Protein AF-A0A3C0YNE7-F1 (afdb_monomer)

Mean predicted aligned error: 3.69 Å

Sequence (50 aa):
NSETDFCAKNEDFLKYANELVTAINEKNPSNIEALTNLTMLSGNAEDIRA

Solvent-accessible surface area (backbone atoms only — not comparable to full-atom values): 3088 Å² total; per-residue (Å²): 140,63,98,43,70,72,56,57,67,32,66,68,52,47,49,49,53,53,48,48,53,51,42,41,72,76,65,60,57,91,46,69,73,52,44,51,69,32,72,42,99,91,41,44,50,54,75,70,68,111

Foldseek 3Di:
DDPDPVCCPDPLNVVLVVQLVVQCVVVVDPDDVSSQQGATPVGGSVVSVD

Nearest PDB structures (foldseek):
  7vmx-assembly1_A  TM=9.377E-01  e=9.443E-02  Mycobacterium tuberculosis

pLDDT: mean 88.43, std 7.38, range [60.09, 94.69]

Secondary structure (DSSP, 8-state):
--SSHHHHT-HHHHHHHHHHHHHHHHH--SSHHHHHT-EETTEETTTTT-

Radius of gyration: 10.99 Å; Cα contacts (8 Å, |Δi|>4): 39; chains: 1; bounding box: 26×19×22 Å

Structure (mmCIF, N/CA/C/O backbone):
data_AF-A0A3C0YNE7-F1
#
_entry.id   AF-A0A3C0YNE7-F1
#
loop_
_atom_site.group_PDB
_atom_site.id
_atom_site.type_symbol
_atom_site.label_atom_id
_atom_site.label_alt_id
_atom_site.label_comp_id
_atom_site.label_asym_id
_atom_site.label_entity_id
_atom_site.label_seq_id
_atom_site.pdbx_PDB_ins_code
_atom_site.Cartn_x
_atom_site.Cartn_y
_atom_site.Cartn_z
_atom_site.occupancy
_atom_site.B_iso_or_equiv
_atom_site.auth_seq_id
_atom_site.auth_comp_id
_atom_site.auth_asym_id
_atom_site.auth_atom_id
_at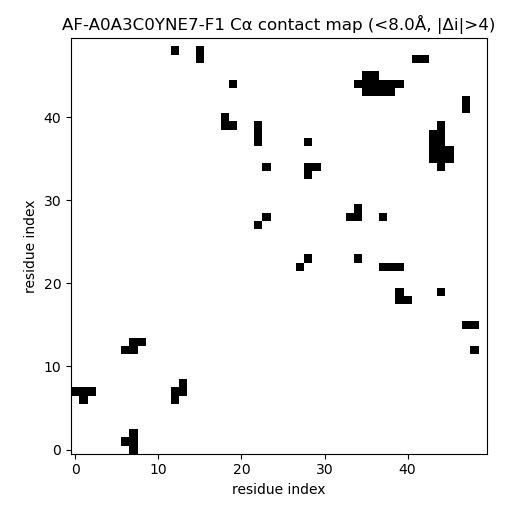om_site.pdbx_PDB_model_num
ATOM 1 N N . ASN A 1 1 ? 3.549 -3.322 -1.444 1.00 86.38 1 ASN A N 1
ATOM 2 C CA . ASN A 1 1 ? 4.464 -4.231 -2.174 1.00 86.38 1 ASN A CA 1
ATOM 3 C C . ASN A 1 1 ? 4.922 -3.496 -3.425 1.00 86.38 1 ASN A C 1
ATOM 5 O O . ASN A 1 1 ? 4.177 -2.635 -3.880 1.00 86.38 1 ASN A O 1
ATOM 9 N N . SER A 1 2 ? 6.119 -3.780 -3.921 1.00 89.50 2 SER A N 1
ATOM 10 C CA . SER A 1 2 ? 6.672 -3.196 -5.144 1.00 89.50 2 SER A CA 1
ATOM 11 C C . SER A 1 2 ? 7.269 -4.309 -6.004 1.00 89.50 2 SER A C 1
ATOM 13 O O . SER A 1 2 ? 7.702 -5.333 -5.476 1.00 89.50 2 SER A O 1
ATOM 15 N N . GLU A 1 3 ? 7.304 -4.102 -7.319 1.00 91.69 3 GLU A N 1
ATOM 16 C CA . GLU A 1 3 ? 7.811 -5.096 -8.274 1.00 91.69 3 GLU A CA 1
ATOM 17 C C . GLU A 1 3 ? 9.331 -5.300 -8.164 1.00 91.69 3 GLU A C 1
ATOM 19 O O . GLU A 1 3 ? 9.828 -6.412 -8.326 1.00 91.69 3 GLU A O 1
ATOM 24 N N . THR A 1 4 ? 10.078 -4.238 -7.840 1.00 94.06 4 THR A N 1
ATOM 25 C CA . THR A 1 4 ? 11.543 -4.274 -7.707 1.00 94.06 4 THR A CA 1
ATOM 26 C C . THR A 1 4 ? 12.029 -3.524 -6.466 1.00 94.06 4 THR A C 1
ATOM 28 O O . THR A 1 4 ? 11.298 -2.717 -5.879 1.00 94.06 4 THR A O 1
ATOM 31 N N . ASP A 1 5 ? 13.286 -3.765 -6.072 1.00 92.56 5 ASP A N 1
ATOM 32 C CA . ASP A 1 5 ? 13.930 -3.023 -4.980 1.00 92.56 5 ASP A CA 1
ATOM 33 C C . ASP A 1 5 ? 14.210 -1.558 -5.357 1.00 92.56 5 ASP A C 1
ATOM 35 O O . ASP A 1 5 ? 14.093 -0.677 -4.505 1.00 92.56 5 ASP A O 1
ATOM 39 N N . PHE A 1 6 ? 14.474 -1.282 -6.640 1.00 91.44 6 PHE A N 1
ATOM 40 C CA . PHE A 1 6 ? 14.593 0.084 -7.153 1.00 91.44 6 PHE A CA 1
ATOM 41 C C . PHE A 1 6 ? 13.294 0.870 -6.943 1.00 91.44 6 PHE A C 1
ATOM 43 O O . PHE A 1 6 ? 13.334 1.999 -6.458 1.00 91.44 6 PHE A O 1
ATOM 50 N N . CYS A 1 7 ? 12.138 0.256 -7.225 1.00 90.25 7 CYS A N 1
ATOM 51 C CA . CYS A 1 7 ? 10.832 0.856 -6.942 1.00 90.25 7 CYS A CA 1
ATOM 52 C C . CYS A 1 7 ? 10.595 1.023 -5.433 1.00 90.25 7 CYS A C 1
ATOM 54 O O . CYS A 1 7 ? 10.070 2.045 -5.010 1.00 90.25 7 CYS A O 1
ATOM 56 N N . ALA A 1 8 ? 11.016 0.054 -4.610 1.00 92.06 8 ALA A N 1
ATOM 57 C CA . ALA A 1 8 ? 10.819 0.093 -3.156 1.00 92.06 8 ALA A CA 1
ATOM 58 C C . ALA A 1 8 ? 11.575 1.240 -2.461 1.00 92.06 8 ALA A C 1
ATOM 60 O O . ALA A 1 8 ? 11.186 1.673 -1.378 1.00 92.06 8 ALA A O 1
ATOM 61 N N . LYS A 1 9 ? 12.689 1.680 -3.054 1.00 92.62 9 LYS A N 1
ATOM 62 C CA . LYS A 1 9 ? 13.579 2.718 -2.513 1.00 92.62 9 LYS A CA 1
ATOM 63 C C . LYS A 1 9 ? 13.341 4.099 -3.121 1.00 92.62 9 LYS A C 1
ATOM 65 O O . LYS A 1 9 ? 13.993 5.051 -2.704 1.00 92.62 9 LYS A O 1
ATOM 70 N N . ASN A 1 10 ? 12.455 4.204 -4.111 1.00 93.00 10 ASN A N 1
ATOM 71 C CA . ASN A 1 10 ? 12.095 5.477 -4.718 1.00 93.00 10 ASN A CA 1
ATOM 72 C C . ASN A 1 10 ? 11.444 6.403 -3.668 1.00 93.00 10 ASN A C 1
ATOM 74 O O . ASN A 1 10 ? 10.648 5.954 -2.841 1.00 93.00 10 ASN A O 1
AT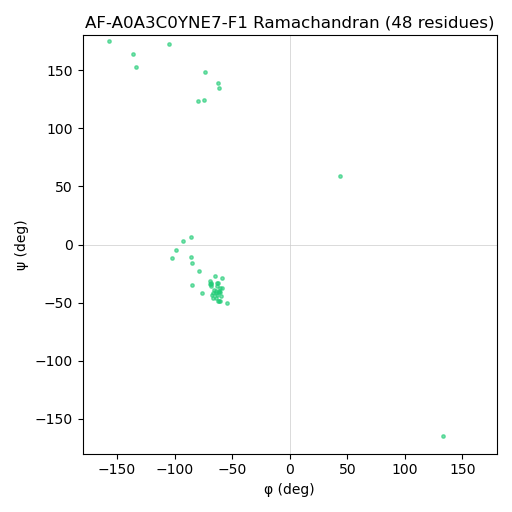OM 78 N N . GLU A 1 11 ? 11.793 7.691 -3.696 1.00 93.62 11 GLU A N 1
ATOM 79 C CA . GLU A 1 11 ? 11.338 8.673 -2.703 1.00 93.62 11 GLU A CA 1
ATOM 80 C C . GLU A 1 11 ? 9.812 8.834 -2.673 1.00 93.62 11 GLU A C 1
ATOM 82 O O . GLU A 1 11 ? 9.236 8.927 -1.589 1.00 93.62 11 GLU A O 1
ATOM 87 N N . ASP A 1 12 ? 9.147 8.784 -3.828 1.00 90.44 12 ASP A N 1
ATOM 88 C CA . ASP A 1 12 ? 7.689 8.878 -3.928 1.00 90.44 12 ASP A CA 1
ATOM 89 C C . ASP A 1 12 ? 7.018 7.651 -3.302 1.00 90.44 12 ASP A C 1
ATOM 91 O O . ASP A 1 12 ? 6.065 7.783 -2.531 1.00 90.44 12 ASP A O 1
ATOM 95 N N . PHE A 1 13 ? 7.568 6.455 -3.541 1.00 91.62 13 PHE A N 1
ATOM 96 C CA . PHE A 1 13 ? 7.073 5.222 -2.923 1.00 91.62 13 PHE A CA 1
ATOM 97 C C . PHE A 1 13 ? 7.226 5.252 -1.396 1.00 91.62 13 PHE A C 1
ATOM 99 O O . PHE A 1 13 ? 6.305 4.890 -0.657 1.00 91.62 13 PHE A O 1
ATOM 106 N N . LEU A 1 14 ? 8.381 5.712 -0.906 1.00 93.19 14 LEU A N 1
ATOM 107 C CA . LEU A 1 14 ? 8.628 5.861 0.527 1.00 93.19 14 LEU A CA 1
ATOM 108 C C . LEU A 1 14 ? 7.689 6.901 1.145 1.00 93.19 14 LEU A C 1
ATOM 110 O O . LEU A 1 14 ? 7.158 6.672 2.234 1.00 93.19 14 LEU A O 1
ATOM 114 N N . LYS A 1 15 ? 7.450 8.024 0.464 1.00 92.50 15 LYS A N 1
ATOM 115 C CA . LYS A 1 15 ? 6.517 9.057 0.918 1.00 92.50 15 LYS A CA 1
ATOM 116 C C . LYS A 1 15 ? 5.094 8.511 1.021 1.00 92.50 15 LYS A C 1
ATOM 118 O O . LYS A 1 15 ? 4.480 8.635 2.080 1.00 92.50 15 LYS A O 1
ATOM 123 N N . TYR A 1 16 ? 4.617 7.831 -0.020 1.00 92.50 16 TYR A N 1
ATOM 124 C CA . TYR A 1 16 ? 3.318 7.162 -0.021 1.00 92.50 16 TYR A CA 1
A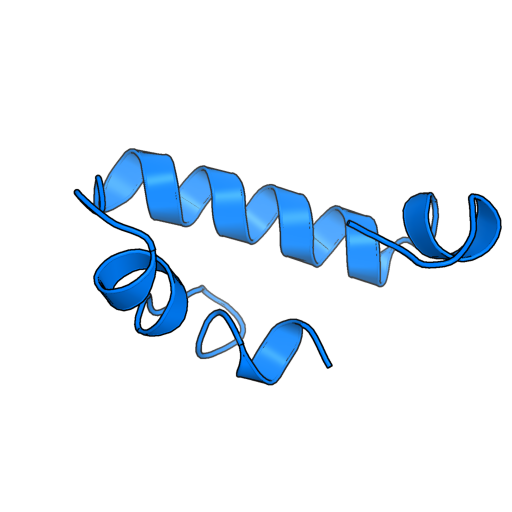TOM 125 C C . TYR A 1 16 ? 3.172 6.194 1.161 1.00 92.50 16 TYR A C 1
ATOM 127 O O . TYR A 1 16 ? 2.207 6.279 1.921 1.00 92.50 16 TYR A O 1
ATOM 135 N N . ALA A 1 17 ? 4.150 5.307 1.367 1.00 93.50 17 ALA A N 1
ATOM 136 C CA . ALA A 1 17 ? 4.092 4.317 2.439 1.00 93.50 17 ALA A CA 1
ATOM 137 C C . ALA A 1 17 ? 4.039 4.962 3.837 1.00 93.50 17 ALA A C 1
ATOM 139 O O . ALA A 1 17 ? 3.283 4.508 4.697 1.00 93.50 17 ALA A O 1
ATOM 140 N N . ASN A 1 18 ? 4.803 6.036 4.063 1.00 94.00 18 ASN A N 1
ATOM 141 C CA . ASN A 1 18 ? 4.792 6.765 5.335 1.00 94.00 18 ASN A CA 1
ATOM 142 C C . ASN A 1 18 ? 3.459 7.487 5.583 1.00 94.00 18 ASN A C 1
ATOM 144 O O . ASN A 1 18 ? 2.915 7.427 6.691 1.00 94.00 18 ASN A O 1
ATOM 148 N N . GLU A 1 19 ? 2.907 8.142 4.559 1.00 93.06 19 GLU A N 1
ATOM 149 C CA . GLU A 1 19 ? 1.586 8.769 4.656 1.00 93.06 19 GLU A CA 1
ATOM 150 C C . GLU A 1 19 ? 0.501 7.719 4.938 1.00 93.06 19 GLU A C 1
ATOM 152 O O . GLU A 1 19 ? -0.371 7.946 5.778 1.00 93.06 19 GLU A O 1
ATOM 157 N N . LEU A 1 20 ? 0.578 6.548 4.296 1.00 93.06 20 LEU A N 1
ATOM 158 C CA . LEU A 1 20 ? -0.398 5.476 4.475 1.00 93.06 20 LEU A CA 1
ATOM 159 C C . LEU A 1 20 ? -0.372 4.946 5.912 1.00 93.06 20 LEU A C 1
ATOM 161 O O . LEU A 1 20 ? -1.422 4.811 6.533 1.00 93.06 20 LEU A O 1
ATOM 165 N N . VAL A 1 21 ? 0.817 4.699 6.473 1.00 94.00 21 VAL A N 1
ATOM 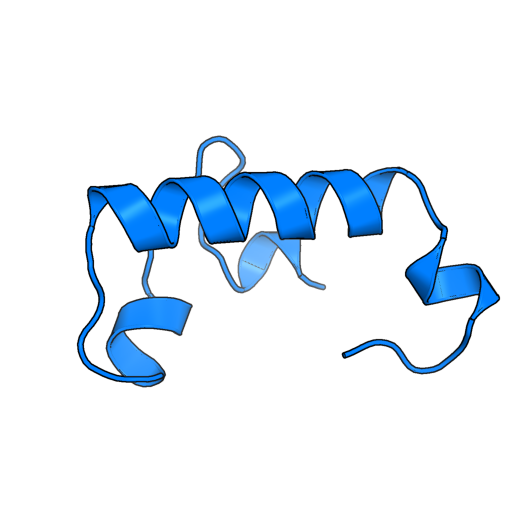166 C CA . VAL A 1 21 ? 0.971 4.259 7.873 1.00 94.00 21 VAL A CA 1
ATOM 167 C C . VAL A 1 21 ? 0.406 5.289 8.849 1.00 94.00 21 VAL A C 1
ATOM 169 O O . VAL A 1 21 ? -0.272 4.919 9.808 1.00 94.00 21 VAL A O 1
ATOM 172 N N . THR A 1 22 ? 0.642 6.576 8.597 1.00 93.88 22 THR A N 1
ATOM 173 C CA . THR A 1 22 ? 0.094 7.659 9.427 1.00 93.88 22 THR A CA 1
ATOM 174 C C . THR A 1 22 ? -1.432 7.623 9.407 1.00 93.88 22 THR A C 1
ATOM 176 O O . THR A 1 22 ? -2.075 7.587 10.454 1.00 93.88 22 THR A O 1
ATOM 179 N N . ALA A 1 23 ? -2.015 7.524 8.215 1.00 91.75 23 ALA A N 1
ATOM 180 C CA . ALA A 1 23 ? -3.456 7.526 8.036 1.00 91.75 23 ALA A CA 1
ATOM 181 C C . ALA A 1 23 ? -4.124 6.246 8.596 1.00 91.75 23 ALA A C 1
ATOM 183 O O . ALA A 1 23 ? -5.227 6.316 9.143 1.00 91.75 23 ALA A O 1
ATOM 184 N N . ILE A 1 24 ? -3.445 5.091 8.541 1.00 94.38 24 ILE A N 1
ATOM 185 C CA . ILE A 1 24 ? -3.863 3.851 9.221 1.00 94.38 24 ILE A CA 1
ATOM 186 C C . ILE A 1 24 ? -3.899 4.047 10.734 1.00 94.38 24 ILE A C 1
ATOM 188 O O . ILE A 1 24 ? -4.893 3.693 11.361 1.00 94.38 24 ILE A O 1
ATOM 192 N N . ASN A 1 25 ? -2.841 4.606 11.325 1.00 94.62 25 ASN A N 1
ATOM 193 C CA . ASN A 1 25 ? -2.769 4.797 12.774 1.00 94.62 25 ASN A CA 1
ATOM 194 C C . ASN A 1 25 ? -3.857 5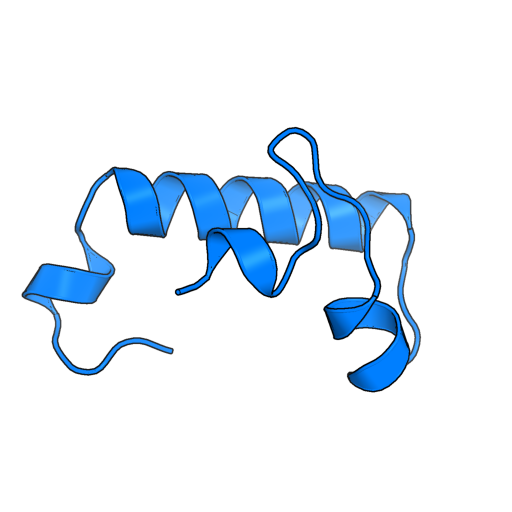.749 13.287 1.00 94.62 25 ASN A C 1
ATOM 196 O O . ASN A 1 25 ? -4.391 5.541 14.373 1.00 94.62 25 ASN A O 1
ATOM 200 N N . GLU A 1 26 ? -4.208 6.772 12.507 1.00 93.00 26 GLU A N 1
ATOM 201 C CA . GLU A 1 26 ? -5.249 7.737 12.873 1.00 93.00 26 GLU A CA 1
ATOM 202 C C . GLU A 1 26 ? -6.670 7.188 12.700 1.00 93.00 26 GLU A C 1
ATOM 204 O O . GLU A 1 26 ? -7.539 7.443 13.533 1.00 93.00 26 GLU A O 1
ATOM 209 N N . LYS A 1 27 ? -6.929 6.456 11.609 1.00 92.69 27 LYS A N 1
ATOM 210 C CA . LYS A 1 27 ? -8.292 6.047 11.220 1.00 92.69 27 LYS A CA 1
ATOM 211 C C . LYS A 1 27 ? -8.623 4.595 11.547 1.00 92.69 27 LYS A C 1
ATOM 213 O O . LYS A 1 27 ? -9.790 4.222 11.478 1.00 92.69 27 LYS A O 1
ATOM 218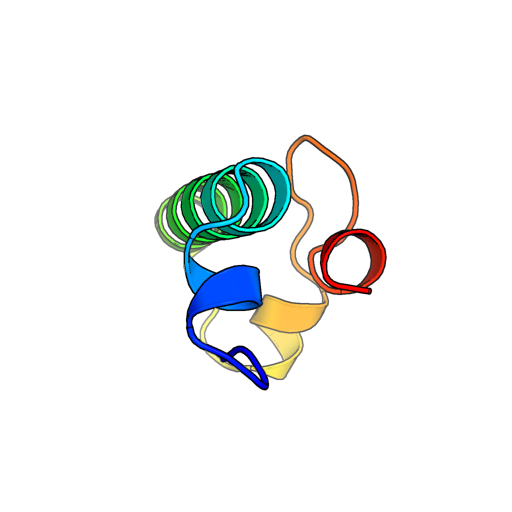 N N . ASN A 1 28 ? -7.618 3.799 11.903 1.00 94.00 28 ASN A N 1
ATOM 219 C CA . ASN A 1 28 ? -7.721 2.410 12.340 1.00 94.00 28 ASN A CA 1
ATOM 220 C C . ASN A 1 28 ? -8.685 1.558 11.479 1.00 94.00 28 ASN A C 1
ATOM 222 O O . ASN A 1 28 ? -9.682 1.040 11.997 1.00 94.00 28 ASN A O 1
ATOM 226 N N . PRO A 1 29 ? -8.447 1.439 10.156 1.00 94.69 29 PRO A N 1
ATOM 227 C CA . PRO A 1 29 ? -9.296 0.635 9.286 1.00 94.69 29 PRO A CA 1
ATOM 228 C C . PRO A 1 29 ? -9.278 -0.831 9.730 1.00 94.69 29 PRO A C 1
ATOM 230 O O . PRO A 1 29 ? -8.227 -1.412 9.988 1.00 94.69 29 PRO A O 1
ATOM 233 N N . SER A 1 30 ? -10.454 -1.451 9.793 1.00 94.12 30 SER A N 1
ATOM 234 C CA . SER A 1 30 ? -10.614 -2.823 10.291 1.00 94.12 30 SER A CA 1
ATOM 235 C C . SER A 1 30 ? -10.383 -3.902 9.230 1.00 94.12 30 SER A C 1
ATOM 237 O O . SER A 1 30 ? -10.318 -5.085 9.562 1.00 94.12 30 SER A O 1
ATOM 239 N N . ASN A 1 31 ? -10.291 -3.521 7.954 1.00 93.38 31 ASN A N 1
ATOM 240 C CA . ASN A 1 31 ? -10.101 -4.430 6.829 1.00 93.38 31 ASN A CA 1
ATOM 241 C C . ASN A 1 31 ? -9.481 -3.710 5.615 1.00 93.38 31 ASN A C 1
ATOM 243 O O . ASN A 1 31 ? -9.289 -2.492 5.616 1.00 93.38 31 ASN A O 1
ATOM 247 N N . ILE A 1 32 ? -9.167 -4.482 4.573 1.00 89.81 32 ILE A N 1
ATOM 248 C CA . ILE A 1 32 ? -8.520 -3.978 3.354 1.00 89.81 32 ILE A CA 1
ATOM 249 C C . ILE A 1 32 ? -9.445 -3.053 2.547 1.00 89.81 32 ILE A C 1
ATOM 251 O O . ILE A 1 32 ? -8.979 -2.057 2.012 1.00 89.81 32 ILE A O 1
ATOM 255 N N . GLU A 1 33 ? -10.753 -3.310 2.506 1.00 91.50 33 GLU A N 1
ATOM 256 C CA . GLU A 1 33 ? -11.707 -2.443 1.792 1.00 91.50 33 GLU A CA 1
ATOM 257 C C . GLU A 1 33 ? -11.785 -1.038 2.415 1.00 91.50 33 GLU A C 1
ATOM 259 O O . GLU A 1 33 ? -11.827 -0.028 1.711 1.00 91.50 33 GLU A O 1
ATOM 264 N N . ALA A 1 34 ? -11.762 -0.959 3.747 1.00 89.56 34 ALA A N 1
ATOM 265 C CA . ALA A 1 34 ? -11.713 0.296 4.487 1.00 89.56 34 ALA A CA 1
ATOM 266 C C . AL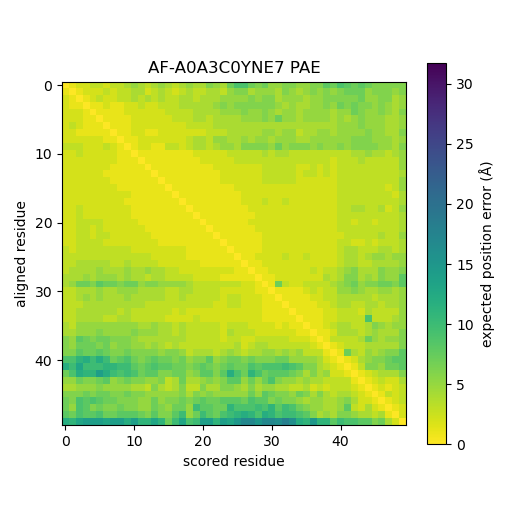A A 1 34 ? -10.368 1.013 4.301 1.00 89.56 34 ALA A C 1
ATOM 268 O O . ALA A 1 34 ? -10.336 2.241 4.251 1.00 89.56 34 ALA A O 1
ATOM 269 N N . LEU A 1 35 ? -9.273 0.257 4.170 1.00 89.75 35 LEU A N 1
ATOM 270 C CA . LEU A 1 35 ? -7.941 0.790 3.889 1.00 89.75 35 LEU A CA 1
ATOM 271 C C . LEU A 1 35 ? -7.853 1.424 2.492 1.00 89.75 35 LEU A C 1
ATOM 273 O O . LEU A 1 35 ? -7.346 2.530 2.353 1.00 89.75 35 LEU A O 1
ATOM 277 N N . THR A 1 36 ? -8.370 0.749 1.468 1.00 86.06 36 THR A N 1
ATOM 278 C CA . THR A 1 36 ? -8.392 1.234 0.077 1.00 86.06 36 THR A CA 1
ATOM 279 C C . THR A 1 36 ? -9.215 2.521 -0.060 1.00 86.06 36 THR A C 1
ATOM 281 O O . THR A 1 36 ? -8.862 3.424 -0.811 1.00 86.06 36 THR A O 1
ATOM 284 N N . ASN A 1 37 ? -10.274 2.683 0.735 1.00 87.62 37 ASN A N 1
ATOM 285 C CA . ASN A 1 37 ? -11.095 3.900 0.737 1.00 87.62 37 ASN A CA 1
ATOM 286 C C . ASN A 1 37 ? -10.558 5.023 1.644 1.00 87.62 37 ASN A C 1
ATOM 288 O O . ASN A 1 37 ? -11.219 6.046 1.842 1.00 87.62 37 ASN A O 1
ATOM 292 N N . LEU A 1 38 ? -9.370 4.852 2.218 1.00 87.81 38 LEU A N 1
ATOM 293 C CA . LEU A 1 38 ? -8.849 5.746 3.236 1.00 87.81 38 LEU A CA 1
ATOM 294 C C . LEU A 1 38 ? -8.276 7.023 2.607 1.00 87.81 38 LEU A C 1
ATOM 296 O O . LEU A 1 38 ? -7.400 6.991 1.746 1.00 87.81 38 LEU A O 1
ATOM 300 N N . THR A 1 39 ? -8.785 8.178 3.038 1.00 85.94 39 THR A N 1
ATOM 301 C CA . THR A 1 39 ? -8.268 9.479 2.589 1.00 85.94 39 THR A CA 1
ATOM 302 C C . THR A 1 39 ? -6.926 9.773 3.254 1.00 85.94 39 THR A C 1
ATOM 304 O 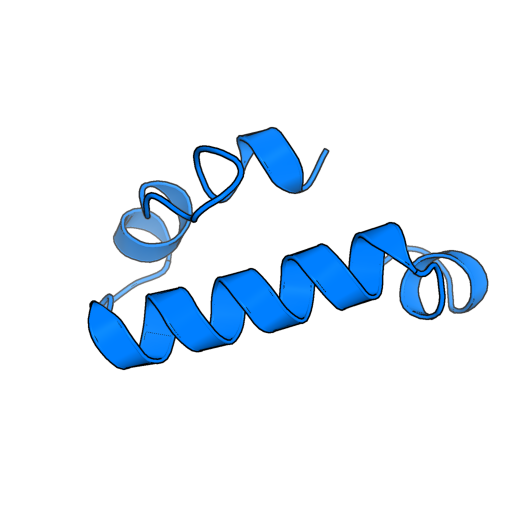O . THR A 1 39 ? -6.848 9.805 4.485 1.00 85.94 39 THR A O 1
ATOM 307 N N . MET A 1 40 ? -5.902 10.025 2.454 1.00 85.31 40 MET A N 1
ATOM 308 C CA . MET A 1 40 ? -4.566 10.465 2.851 1.00 85.31 40 MET A CA 1
ATOM 309 C C . MET A 1 40 ? -4.387 11.959 2.535 1.00 85.31 40 MET A C 1
ATOM 311 O O . MET A 1 40 ? -5.245 12.576 1.903 1.00 85.31 40 MET A O 1
ATOM 315 N N . LEU A 1 41 ? -3.273 12.554 2.977 1.00 74.00 41 LEU A N 1
ATOM 316 C CA . LEU A 1 41 ? -2.980 13.974 2.732 1.00 74.00 41 LEU A CA 1
ATOM 317 C C . LEU A 1 41 ? -2.936 14.307 1.233 1.00 74.00 41 LEU A C 1
ATOM 319 O O . LEU A 1 41 ? -3.391 15.370 0.818 1.00 74.00 41 LEU A O 1
ATOM 323 N N . SER A 1 42 ? -2.400 13.378 0.442 1.00 75.06 42 SER A N 1
ATOM 324 C CA . SER A 1 42 ? -2.169 13.545 -0.993 1.00 75.06 42 SER A CA 1
ATOM 325 C C . SER A 1 42 ? -3.329 13.051 -1.880 1.00 75.06 42 SER A C 1
ATOM 327 O O . SER A 1 42 ? -3.199 13.087 -3.099 1.00 75.06 42 SER A O 1
ATOM 329 N N . GLY A 1 43 ? -4.453 12.586 -1.310 1.00 80.19 43 GLY A N 1
ATOM 330 C CA . GLY A 1 43 ? -5.557 11.959 -2.062 1.00 80.19 43 GLY A CA 1
ATOM 331 C C . GLY A 1 43 ? -6.067 10.650 -1.444 1.00 80.19 43 GLY A C 1
ATOM 332 O O . GLY A 1 43 ? -5.808 10.368 -0.277 1.00 80.19 43 GLY A O 1
ATOM 333 N N . ASN A 1 44 ? -6.828 9.844 -2.189 1.00 84.44 44 ASN A N 1
ATOM 334 C CA . ASN A 1 44 ? -7.214 8.501 -1.739 1.00 84.44 44 ASN A CA 1
ATOM 335 C C . ASN A 1 44 ? -6.015 7.527 -1.813 1.00 84.44 44 ASN A C 1
ATOM 337 O O . ASN A 1 44 ? -5.144 7.669 -2.669 1.00 84.44 44 ASN A O 1
ATOM 341 N N . ALA A 1 45 ? -5.973 6.543 -0.910 1.00 80.31 45 ALA A N 1
ATOM 342 C CA . ALA A 1 45 ? -4.868 5.596 -0.786 1.00 80.31 45 ALA A CA 1
ATOM 343 C C . ALA A 1 45 ? -4.556 4.766 -2.045 1.00 80.31 45 ALA A C 1
ATOM 345 O O . ALA A 1 45 ? -3.399 4.384 -2.220 1.00 80.31 45 ALA A O 1
ATOM 346 N N . GLU A 1 46 ? -5.526 4.481 -2.915 1.00 80.12 46 GLU A N 1
ATOM 347 C CA . GLU A 1 46 ? -5.254 3.794 -4.187 1.00 80.12 46 GLU A CA 1
ATOM 348 C C . GLU A 1 46 ? -4.827 4.761 -5.294 1.00 80.12 46 GLU A C 1
ATOM 350 O O . GLU A 1 46 ? -3.950 4.421 -6.084 1.00 80.12 46 GLU A O 1
ATOM 355 N N . ASP A 1 47 ? -5.365 5.983 -5.321 1.00 77.94 47 ASP A N 1
ATOM 356 C CA . ASP A 1 47 ? -5.033 6.977 -6.353 1.00 77.94 47 ASP A CA 1
ATOM 357 C C . ASP A 1 47 ? -3.548 7.379 -6.319 1.00 77.94 47 ASP A C 1
ATOM 359 O O . ASP A 1 47 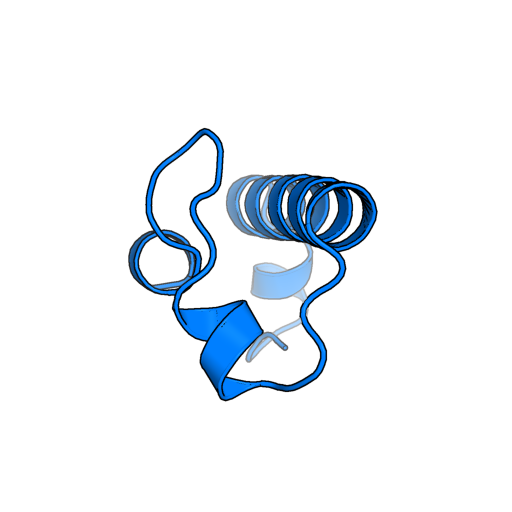? -2.951 7.655 -7.356 1.00 77.94 47 ASP A O 1
ATOM 363 N N . ILE A 1 48 ? -2.939 7.399 -5.127 1.00 74.12 48 ILE A N 1
ATOM 364 C CA . ILE A 1 48 ? -1.521 7.761 -4.933 1.00 74.12 48 ILE A CA 1
ATOM 365 C C . ILE A 1 48 ? -0.591 6.554 -5.155 1.00 74.12 48 ILE A C 1
ATOM 367 O O . ILE A 1 48 ? 0.618 6.710 -5.296 1.00 74.12 48 ILE A O 1
ATOM 371 N N . ARG A 1 49 ? -1.135 5.332 -5.153 1.00 70.31 49 ARG A N 1
ATOM 372 C CA . ARG A 1 49 ? -0.350 4.095 -5.255 1.00 70.31 49 ARG A CA 1
ATOM 373 C C . ARG A 1 49 ? 0.105 3.780 -6.687 1.00 70.31 49 ARG A C 1
ATOM 375 O O . ARG A 1 49 ? 1.030 2.980 -6.841 1.00 70.31 49 ARG A O 1
ATOM 382 N N . ALA A 1 50 ? -0.601 4.317 -7.682 1.00 60.09 50 ALA A N 1
ATOM 383 C CA . ALA A 1 50 ? -0.472 3.977 -9.100 1.00 60.09 50 ALA A CA 1
ATOM 384 C C . ALA A 1 50 ? 0.847 4.440 -9.737 1.00 60.09 50 ALA A C 1
ATOM 386 O O . ALA A 1 50 ? 1.315 5.555 -9.416 1.00 60.09 50 ALA A O 1
#